Protein AF-A0AAV1L7Q7-F1 (afdb_monomer)

Solvent-accessible surface area (backbone atoms only — not comparable to full-atom values): 7297 Å² total; per-residue (Å²): 113,68,70,64,53,52,52,54,50,54,54,52,52,51,57,52,50,49,61,77,72,37,63,80,81,49,46,62,55,52,54,51,52,52,50,54,55,53,49,50,52,61,64,48,46,63,55,46,56,58,54,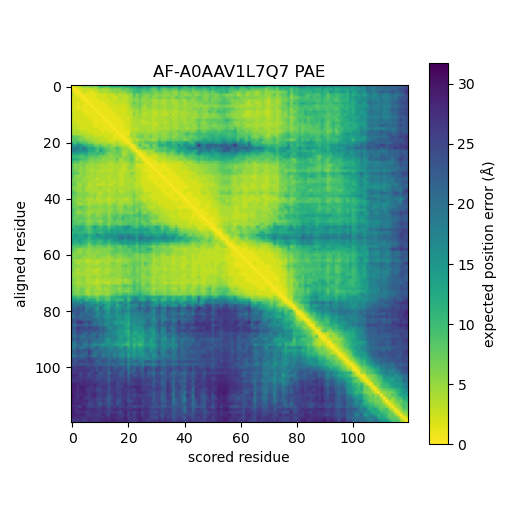30,76,84,35,78,62,55,48,56,52,54,53,49,52,54,49,51,52,51,50,53,53,56,67,68,49,74,76,88,79,85,67,84,76,70,90,45,73,73,55,50,60,61,60,58,77,72,63,74,82,43,87,67,62,53,63,61,61,46,57,67,63,54,74,67,61,81,78,117

Foldseek 3Di:
DVVVVVVVVVVVVVLVVCVVQDDPVCSVVVVVVVVVVVVVVVVCVVVLVVVCVVDVCVSVVVVVVVVVVVVVVVVVPPPPPDDDRPPDPVVVVVVVPPPPVPPPVVVVVCVVVVVVPVPD

Secondary structure (DSSP, 8-state):
-HHHHHHHHHHHHHHHHHHHHS-HHHHHHHHHHHHHHHHHHHHHHHHHHHHTTT-TTHHHHHHHHHHHHHHHHHHTS----SS----SHHHHHHHTTS--TTTTTHHHHHHHHHTTTTT-

Structure (mmCIF, N/CA/C/O backbone):
data_AF-A0AAV1L7Q7-F1
#
_entry.id   AF-A0AAV1L7Q7-F1
#
loop_
_atom_site.group_PDB
_atom_site.id
_atom_site.type_symbol
_atom_site.label_atom_id
_atom_site.label_alt_id
_atom_site.label_comp_id
_atom_site.label_asym_id
_atom_site.label_entity_id
_atom_site.label_seq_id
_atom_site.pdbx_PDB_ins_code
_atom_site.Cartn_x
_atom_site.Cartn_y
_atom_site.Cartn_z
_atom_site.occupancy
_atom_site.B_iso_or_equiv
_atom_site.auth_seq_id
_atom_site.auth_comp_id
_atom_site.auth_asym_id
_atom_site.auth_atom_id
_atom_site.pdbx_PDB_model_num
ATOM 1 N N . MET A 1 1 ? -4.677 20.106 -9.499 1.00 78.38 1 MET A N 1
ATOM 2 C CA . MET A 1 1 ? -5.142 20.524 -8.155 1.00 78.38 1 MET A CA 1
ATOM 3 C C . MET A 1 1 ? -6.010 19.455 -7.491 1.00 78.38 1 MET A C 1
ATOM 5 O O . MET A 1 1 ? -5.678 19.056 -6.384 1.00 78.38 1 MET A O 1
ATOM 9 N N . LEU A 1 2 ? -7.026 18.912 -8.176 1.00 90.69 2 LEU A N 1
ATOM 10 C CA . LEU A 1 2 ? -7.977 17.937 -7.610 1.00 90.69 2 LEU A CA 1
ATOM 11 C C . LEU A 1 2 ? -7.335 16.698 -6.943 1.00 90.69 2 LEU A C 1
ATOM 13 O O . LEU A 1 2 ? -7.723 16.329 -5.841 1.00 90.69 2 LEU A O 1
ATOM 17 N N . GLY A 1 3 ? -6.300 16.106 -7.553 1.00 87.19 3 GLY A N 1
ATOM 18 C CA . GLY A 1 3 ? -5.646 14.909 -7.001 1.00 87.19 3 GLY A CA 1
ATOM 19 C C . GLY A 1 3 ? -4.953 15.121 -5.646 1.00 87.19 3 GLY A C 1
ATOM 20 O O . GLY A 1 3 ? -5.029 14.258 -4.778 1.00 87.19 3 GLY A O 1
ATOM 21 N N . ARG A 1 4 ? -4.333 16.291 -5.417 1.00 88.50 4 ARG A N 1
ATOM 22 C CA . ARG A 1 4 ? -3.687 16.604 -4.125 1.00 88.50 4 ARG A CA 1
ATOM 23 C C . ARG A 1 4 ? -4.719 16.826 -3.018 1.00 88.50 4 ARG A C 1
ATOM 25 O O . ARG A 1 4 ? -4.476 16.430 -1.884 1.00 88.50 4 ARG A O 1
ATOM 32 N N . LEU A 1 5 ? -5.858 17.430 -3.364 1.00 92.81 5 LEU A N 1
ATOM 33 C CA . LEU A 1 5 ? -6.962 17.667 -2.431 1.00 92.81 5 LEU A CA 1
ATOM 34 C C . LEU A 1 5 ? -7.638 16.356 -2.021 1.00 92.81 5 LEU A C 1
ATOM 36 O O . LEU A 1 5 ? -7.874 16.150 -0.838 1.00 92.81 5 LEU A O 1
ATOM 40 N N . CYS A 1 6 ? -7.877 15.453 -2.978 1.00 92.50 6 CYS A N 1
ATOM 41 C CA . CYS A 1 6 ? -8.425 14.125 -2.698 1.00 92.50 6 CYS A CA 1
ATOM 42 C C . CYS A 1 6 ? -7.523 13.337 -1.737 1.00 92.50 6 CYS A C 1
ATOM 44 O O . CYS A 1 6 ? -7.997 12.852 -0.716 1.00 92.50 6 CYS A O 1
ATOM 46 N N . GLY A 1 7 ? -6.209 13.307 -1.996 1.00 86.31 7 GLY A N 1
ATOM 47 C CA . GLY A 1 7 ? -5.255 12.666 -1.088 1.00 86.31 7 GLY A CA 1
ATOM 48 C C . GLY A 1 7 ? -5.328 13.237 0.330 1.00 86.31 7 GLY A C 1
ATOM 49 O O . GLY A 1 7 ? -5.494 12.485 1.285 1.00 86.31 7 GLY A O 1
ATOM 50 N N . ALA A 1 8 ? -5.269 14.565 0.473 1.00 91.88 8 ALA A N 1
ATOM 51 C CA . ALA A 1 8 ? -5.341 15.223 1.779 1.00 91.88 8 ALA A CA 1
ATOM 52 C C . ALA A 1 8 ? -6.656 14.938 2.527 1.00 91.88 8 ALA A C 1
ATOM 54 O O . ALA A 1 8 ? -6.625 14.676 3.729 1.00 91.88 8 ALA A O 1
ATOM 55 N N . ALA A 1 9 ? -7.792 14.944 1.823 1.00 91.94 9 ALA A N 1
ATOM 56 C CA . ALA A 1 9 ? -9.094 14.631 2.403 1.00 91.94 9 ALA A CA 1
ATOM 57 C C . ALA A 1 9 ? -9.147 13.188 2.931 1.00 91.94 9 ALA A C 1
ATOM 59 O O . ALA A 1 9 ? -9.542 12.975 4.075 1.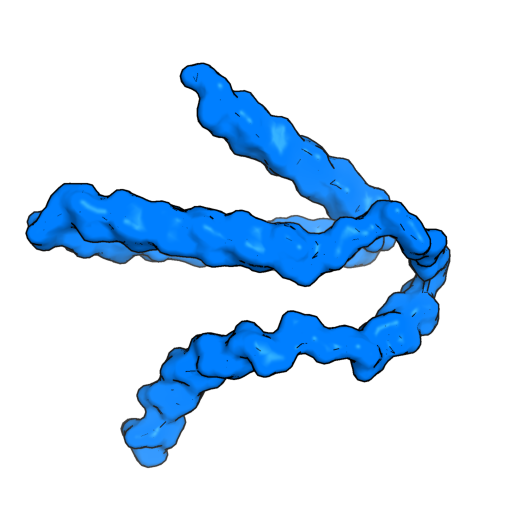00 91.94 9 ALA A O 1
ATOM 60 N N . SER A 1 10 ? -8.671 12.211 2.150 1.00 88.69 10 SER A N 1
ATOM 61 C CA . SER A 1 10 ? -8.621 10.807 2.576 1.00 88.69 10 SER A CA 1
ATOM 62 C C . SER A 1 10 ? -7.744 10.608 3.814 1.00 88.69 10 SER A C 1
ATOM 64 O O . SER A 1 10 ? -8.150 9.919 4.748 1.00 88.69 10 SER A O 1
ATOM 66 N N . PHE A 1 11 ? -6.570 11.252 3.868 1.00 85.31 11 PHE A N 1
ATOM 67 C CA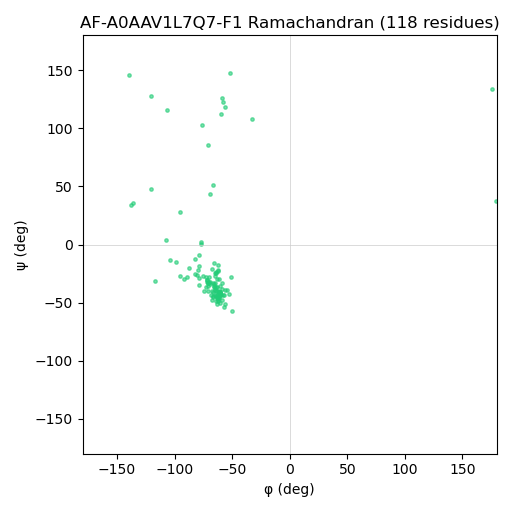 . PHE A 1 11 ? -5.704 11.190 5.050 1.00 85.31 11 PHE A CA 1
ATOM 68 C C . PHE A 1 11 ? -6.369 11.801 6.289 1.00 85.31 11 PHE A C 1
ATOM 70 O O . PHE A 1 11 ? -6.253 11.238 7.376 1.00 85.31 11 PHE A O 1
ATOM 77 N N . ALA A 1 12 ? -7.092 12.915 6.141 1.00 90.25 12 ALA A N 1
ATOM 78 C CA . ALA A 1 12 ? -7.800 13.546 7.252 1.00 90.25 12 ALA A CA 1
ATOM 79 C C . ALA A 1 12 ? -8.900 12.636 7.824 1.00 90.25 12 ALA A C 1
ATOM 81 O O . ALA A 1 12 ? -8.962 12.442 9.037 1.00 90.25 12 ALA A O 1
ATOM 82 N N . VAL A 1 13 ? -9.716 12.024 6.958 1.00 87.81 13 VAL A N 1
ATOM 83 C CA . VAL A 1 13 ? -10.774 11.085 7.374 1.00 87.81 13 VAL A CA 1
ATOM 84 C C . VAL A 1 13 ? -10.181 9.878 8.100 1.00 87.81 13 VAL A C 1
ATOM 86 O O . VAL A 1 13 ? -10.680 9.493 9.154 1.00 87.81 13 VAL A O 1
ATOM 89 N N . PHE A 1 14 ? -9.077 9.322 7.596 1.00 82.81 14 PHE A N 1
ATOM 90 C CA . PHE A 1 14 ? -8.407 8.179 8.220 1.00 82.81 14 PHE A CA 1
ATOM 91 C C . PHE A 1 14 ? -7.924 8.494 9.646 1.00 82.81 14 PHE A C 1
ATOM 93 O O . PHE A 1 14 ? -8.110 7.693 10.557 1.00 82.81 14 PHE A O 1
ATOM 100 N N . TYR A 1 15 ? -7.362 9.687 9.872 1.00 82.31 15 TYR A N 1
ATOM 101 C CA . TYR A 1 15 ? -6.914 10.124 11.201 1.00 82.31 15 TYR A CA 1
ATOM 102 C C . TYR A 1 15 ? -8.051 10.285 12.211 1.00 82.31 15 TYR A C 1
ATOM 104 O O . TYR A 1 15 ? -7.861 9.977 13.392 1.00 82.31 15 TYR A O 1
ATOM 112 N N . VAL A 1 16 ? -9.205 10.775 11.754 1.00 86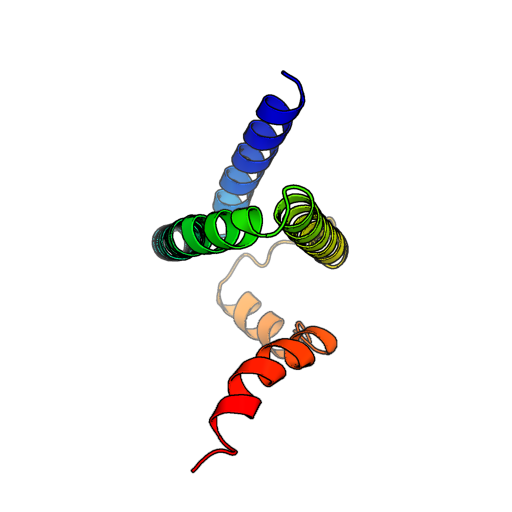.31 16 VAL A N 1
ATOM 113 C CA . VAL A 1 16 ? -10.413 10.891 12.579 1.00 86.31 16 VAL A CA 1
ATOM 114 C C . VAL A 1 16 ? -10.936 9.498 12.915 1.00 86.31 16 VAL A C 1
ATOM 116 O O . VAL A 1 16 ? -11.117 9.194 14.087 1.00 86.31 16 VAL A O 1
ATOM 119 N N . LEU A 1 17 ? -11.049 8.613 11.920 1.00 77.50 17 LEU A N 1
ATOM 120 C CA . LEU A 1 17 ? -11.507 7.234 12.106 1.00 77.50 17 L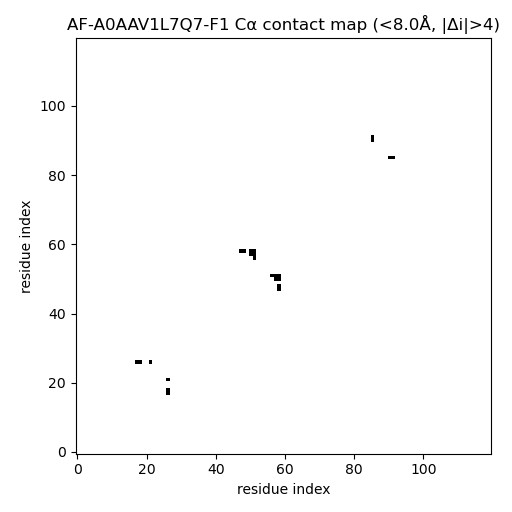EU A CA 1
ATOM 121 C C . LEU A 1 17 ? -10.634 6.466 13.111 1.00 77.50 17 LEU A C 1
ATOM 123 O O . LEU A 1 17 ? -11.141 5.808 14.007 1.00 77.50 17 LEU A O 1
ATOM 127 N N . ILE A 1 18 ? -9.313 6.605 13.028 1.00 75.81 18 ILE A N 1
ATOM 128 C CA . ILE A 1 18 ? -8.372 6.029 14.003 1.00 75.81 18 ILE A CA 1
ATOM 129 C C . ILE A 1 18 ? -8.615 6.582 15.416 1.00 75.81 18 ILE A C 1
ATOM 131 O O . ILE A 1 18 ? -8.445 5.862 16.394 1.00 75.81 18 ILE A O 1
ATOM 135 N N . GLY A 1 19 ? -8.982 7.859 15.542 1.00 76.88 19 GLY A N 1
ATOM 136 C CA . GLY A 1 19 ? -9.324 8.469 16.829 1.00 76.88 19 GLY A CA 1
ATOM 137 C C . GLY A 1 19 ? -10.588 7.886 17.457 1.00 76.88 19 GLY A C 1
ATOM 138 O O . GLY A 1 19 ? -10.622 7.718 18.670 1.00 76.88 19 GLY A O 1
ATOM 139 N N . GLU A 1 20 ? -11.573 7.534 16.633 1.00 79.69 20 GLU A N 1
ATOM 140 C CA . GLU A 1 20 ? -12.835 6.932 17.078 1.00 79.69 20 GLU A CA 1
ATOM 141 C C . GLU A 1 20 ? -12.689 5.433 17.392 1.00 79.69 20 GLU A C 1
ATOM 143 O O . GLU A 1 20 ? -13.316 4.920 18.314 1.00 79.69 20 GLU A O 1
ATOM 148 N N . PHE A 1 21 ? -11.848 4.716 16.639 1.00 67.88 21 PHE A N 1
ATOM 149 C CA . PHE A 1 21 ? -11.714 3.259 16.747 1.00 67.88 21 PHE A CA 1
ATOM 150 C C . PHE A 1 21 ? -10.676 2.800 17.775 1.00 67.88 21 PHE A C 1
ATOM 152 O O . PHE A 1 21 ? -10.790 1.694 18.301 1.00 67.88 21 PHE A O 1
ATOM 159 N N . LEU A 1 22 ? -9.636 3.595 18.048 1.00 65.88 22 LEU A N 1
ATOM 160 C CA . LEU A 1 22 ? -8.551 3.175 18.934 1.00 65.88 22 LEU A CA 1
ATOM 161 C C . LEU A 1 22 ? -8.619 3.887 20.285 1.00 65.88 22 LEU A C 1
ATOM 163 O O . LEU A 1 22 ? -8.367 5.086 20.392 1.00 65.88 22 LEU A O 1
ATOM 167 N N . SER A 1 23 ? -8.842 3.098 21.340 1.00 64.56 23 SER A N 1
ATOM 168 C CA . SER A 1 23 ? -8.561 3.504 22.721 1.00 64.56 23 SER A CA 1
ATOM 169 C C . SER A 1 23 ? -7.117 4.021 22.852 1.00 64.56 23 SER A C 1
ATOM 171 O O . SER A 1 23 ? -6.205 3.569 22.149 1.00 64.56 23 SER A O 1
ATOM 173 N N . THR A 1 24 ? -6.893 4.981 23.755 1.00 67.00 24 THR A N 1
ATOM 174 C CA . THR A 1 24 ? -5.677 5.814 23.873 1.00 67.00 24 THR A CA 1
ATOM 175 C C . THR A 1 24 ? -4.355 5.041 23.911 1.00 67.00 24 THR A C 1
ATOM 177 O O . THR A 1 24 ? -3.341 5.560 23.445 1.00 67.00 24 THR A O 1
ATOM 180 N N . VAL A 1 25 ? -4.354 3.796 24.393 1.00 71.00 25 VAL A N 1
ATOM 181 C CA . VAL A 1 25 ? -3.168 2.920 24.445 1.00 71.00 25 VAL A CA 1
ATOM 182 C C . VAL A 1 25 ? -2.720 2.389 23.080 1.00 71.00 25 VAL A C 1
ATOM 184 O O . VAL A 1 25 ? -1.525 2.218 22.852 1.00 71.00 25 VAL A O 1
ATOM 187 N N . LEU A 1 26 ? -3.642 2.162 22.142 1.00 74.25 26 LEU A N 1
ATOM 188 C CA . LEU A 1 26 ? -3.301 1.633 20.818 1.00 74.25 26 LEU A CA 1
ATOM 189 C C . LEU A 1 26 ? -2.936 2.743 19.828 1.00 74.25 26 LEU A C 1
ATOM 191 O O . LEU A 1 26 ? -2.253 2.485 18.837 1.00 74.25 26 LEU A O 1
ATOM 195 N N . ARG A 1 27 ? -3.347 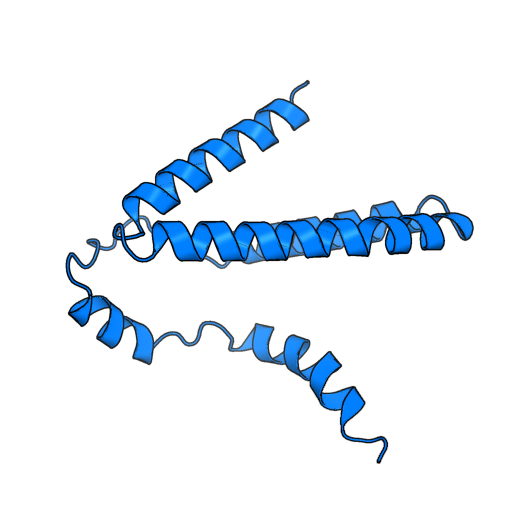3.989 20.097 1.00 77.50 27 ARG A N 1
ATOM 196 C CA . ARG A 1 27 ? -3.119 5.130 19.200 1.00 77.50 27 ARG A CA 1
ATOM 197 C C . ARG A 1 27 ? -1.631 5.415 18.968 1.00 77.50 27 ARG A C 1
ATOM 199 O O . ARG A 1 27 ? -1.227 5.614 17.824 1.00 77.50 27 ARG A O 1
ATOM 206 N N . SER A 1 28 ? -0.811 5.413 20.022 1.00 81.12 28 SER A N 1
ATOM 207 C CA . SER A 1 28 ? 0.642 5.634 19.910 1.00 81.12 28 SER A CA 1
ATOM 208 C C . SER A 1 28 ? 1.341 4.496 19.158 1.00 81.12 28 SER A C 1
ATOM 210 O O . SER A 1 28 ? 2.176 4.752 18.290 1.00 81.12 28 SER A O 1
ATOM 212 N N . GLN A 1 29 ? 0.941 3.249 19.418 1.00 85.44 29 GLN A N 1
ATOM 213 C CA . GLN A 1 29 ? 1.482 2.066 18.746 1.00 85.44 29 GLN A CA 1
ATOM 214 C C . GLN A 1 29 ? 1.117 2.025 17.259 1.00 85.44 29 GLN A C 1
ATOM 216 O O . GLN A 1 29 ? 1.985 1.802 16.415 1.00 85.44 29 GLN A O 1
ATOM 221 N N . ALA A 1 30 ? -0.145 2.299 16.919 1.00 82.25 30 ALA A N 1
ATOM 222 C CA . ALA A 1 30 ? -0.614 2.342 15.537 1.00 82.25 30 ALA A CA 1
ATOM 223 C C . ALA A 1 30 ? 0.127 3.412 14.722 1.00 82.25 30 ALA A C 1
ATOM 225 O O . ALA A 1 30 ? 0.546 3.158 13.593 1.00 82.25 30 ALA A O 1
ATOM 226 N N . MET A 1 31 ? 0.350 4.590 15.308 1.00 83.75 31 MET A N 1
ATOM 227 C CA . MET A 1 31 ? 1.058 5.682 14.643 1.00 83.75 31 MET A CA 1
ATOM 228 C C . MET A 1 31 ? 2.556 5.383 14.450 1.00 83.75 31 MET A C 1
ATOM 230 O O . MET A 1 31 ? 3.128 5.733 13.413 1.00 83.75 31 MET A O 1
ATOM 234 N N . GLY A 1 32 ? 3.181 4.664 15.390 1.00 88.19 32 GLY A N 1
ATOM 235 C CA . GLY A 1 32 ? 4.539 4.136 15.234 1.00 88.19 32 GLY A CA 1
ATOM 236 C C . GLY A 1 32 ? 4.642 3.131 14.083 1.00 88.19 32 GLY A C 1
ATOM 237 O O . GLY A 1 32 ? 5.460 3.307 13.182 1.00 88.19 32 GLY A O 1
ATOM 238 N N . LEU A 1 33 ? 3.760 2.127 14.051 1.00 86.00 33 LEU A N 1
ATOM 239 C CA . LEU A 1 33 ? 3.705 1.124 12.978 1.00 86.00 33 LEU A CA 1
ATOM 240 C C . LEU A 1 33 ? 3.452 1.752 11.603 1.00 86.00 33 LEU A C 1
ATOM 242 O O . LEU A 1 33 ? 4.138 1.418 10.638 1.00 86.00 33 LEU A O 1
ATOM 246 N N . ALA A 1 34 ? 2.526 2.709 11.514 1.00 83.56 34 ALA A N 1
ATOM 247 C CA . ALA A 1 34 ? 2.275 3.452 10.281 1.00 83.56 34 ALA A CA 1
ATOM 248 C C . ALA A 1 34 ? 3.531 4.195 9.790 1.00 83.56 34 ALA A C 1
ATOM 250 O O . ALA A 1 34 ? 3.814 4.217 8.592 1.00 83.56 34 ALA A O 1
ATOM 251 N N . SER A 1 35 ? 4.321 4.753 10.711 1.00 87.31 35 SER A N 1
ATOM 252 C CA . SER A 1 35 ? 5.582 5.429 10.382 1.00 87.31 35 SER A CA 1
ATOM 253 C C . SER A 1 35 ? 6.637 4.451 9.861 1.00 87.31 35 SER A C 1
ATOM 255 O O . SER A 1 35 ? 7.310 4.752 8.876 1.00 87.31 35 SER A O 1
ATOM 257 N N . PHE A 1 36 ? 6.737 3.253 10.448 1.00 91.38 36 PHE A N 1
ATOM 258 C CA . PHE A 1 36 ? 7.610 2.193 9.933 1.00 91.38 36 PHE A CA 1
ATOM 259 C C . PHE A 1 36 ? 7.216 1.761 8.515 1.00 91.38 36 PHE A C 1
ATOM 261 O O . PHE A 1 36 ? 8.075 1.683 7.638 1.00 91.38 36 PHE A O 1
ATOM 268 N N . ILE A 1 37 ? 5.922 1.546 8.257 1.00 87.44 37 ILE A N 1
ATOM 269 C CA . ILE A 1 37 ? 5.408 1.163 6.929 1.00 87.44 37 ILE A CA 1
ATOM 270 C C . ILE A 1 37 ? 5.657 2.277 5.900 1.00 87.44 37 ILE A C 1
ATOM 272 O O . ILE A 1 37 ? 6.066 2.004 4.772 1.00 87.44 37 ILE A O 1
ATOM 276 N N . SER A 1 38 ? 5.477 3.540 6.291 1.00 84.56 38 SER A N 1
ATOM 277 C CA . SER A 1 38 ? 5.824 4.695 5.454 1.00 84.56 38 SER A CA 1
ATOM 278 C C . SER A 1 38 ? 7.323 4.732 5.123 1.00 84.56 38 SER A C 1
ATOM 280 O O . SER A 1 38 ? 7.709 4.967 3.976 1.00 84.56 38 SER A O 1
ATOM 282 N N . GLY A 1 39 ? 8.177 4.409 6.100 1.00 91.31 39 GLY A N 1
ATOM 283 C CA . GLY A 1 39 ? 9.619 4.267 5.900 1.00 91.31 39 GLY A CA 1
ATOM 284 C C . GLY A 1 39 ? 9.979 3.181 4.882 1.00 91.31 39 GLY A C 1
ATOM 285 O O . GLY A 1 39 ? 10.827 3.409 4.020 1.00 91.31 39 GLY A O 1
ATOM 286 N N . LEU A 1 40 ? 9.290 2.034 4.914 1.00 90.69 40 LEU A N 1
ATOM 287 C CA . LEU A 1 40 ? 9.481 0.967 3.924 1.00 90.69 40 LEU A CA 1
ATOM 288 C C . LEU A 1 40 ? 9.150 1.443 2.506 1.00 90.69 40 LEU A C 1
ATOM 290 O O . LEU A 1 40 ? 9.928 1.187 1.591 1.00 90.69 40 LEU A O 1
ATOM 294 N N . SER A 1 41 ? 8.069 2.206 2.314 1.00 84.56 41 SER A N 1
ATOM 295 C CA . SER A 1 41 ? 7.763 2.812 1.006 1.00 84.56 41 SER A CA 1
ATOM 296 C C . SER A 1 41 ? 8.910 3.677 0.486 1.00 84.56 41 SER A C 1
ATOM 298 O O . SER A 1 41 ? 9.231 3.624 -0.700 1.00 84.56 41 SER A O 1
ATOM 300 N N . LEU A 1 42 ? 9.581 4.425 1.367 1.00 88.69 42 LEU A N 1
ATOM 301 C CA . LEU A 1 42 ? 10.717 5.261 0.984 1.00 88.69 42 LEU A CA 1
ATOM 302 C C . LEU A 1 42 ? 11.932 4.436 0.532 1.00 88.69 42 LEU A C 1
ATOM 304 O O . LEU A 1 42 ? 12.648 4.855 -0.375 1.00 88.69 42 LEU A O 1
ATOM 308 N N . PHE A 1 43 ? 12.137 3.250 1.110 1.00 89.62 43 PHE A N 1
ATOM 309 C CA . PHE A 1 43 ? 13.168 2.305 0.669 1.00 89.62 43 PHE A CA 1
ATOM 310 C C . PHE A 1 43 ? 12.830 1.657 -0.683 1.00 89.62 43 PHE A C 1
ATOM 312 O O . PHE A 1 43 ? 13.714 1.408 -1.500 1.00 89.62 43 PHE A O 1
ATOM 319 N N . VAL A 1 44 ? 11.543 1.433 -0.956 1.00 87.25 44 VAL A N 1
ATOM 320 C CA . VAL A 1 44 ? 11.062 0.859 -2.223 1.00 87.25 44 VAL A CA 1
ATOM 321 C C . VAL A 1 44 ? 11.168 1.869 -3.383 1.00 87.25 44 VAL A C 1
ATOM 323 O O . VAL A 1 44 ? 11.390 1.476 -4.528 1.00 87.25 44 VAL A O 1
ATOM 326 N N . CYS A 1 45 ? 11.100 3.178 -3.117 1.00 86.44 45 CYS A N 1
ATOM 327 C CA . CYS A 1 45 ? 11.226 4.244 -4.125 1.00 86.44 45 CYS A CA 1
ATOM 328 C C . CYS A 1 45 ? 12.458 4.138 -5.056 1.00 86.44 45 CYS A C 1
ATOM 330 O O . CYS A 1 45 ? 12.262 4.099 -6.274 1.00 86.44 45 CYS A O 1
ATOM 332 N N . PRO A 1 46 ? 13.716 4.095 -4.563 1.00 89.44 46 PRO A N 1
ATOM 333 C CA . PRO A 1 46 ? 14.894 3.996 -5.431 1.00 89.44 46 PRO A CA 1
ATOM 334 C C . PRO A 1 46 ? 14.906 2.717 -6.276 1.00 89.44 46 PRO A C 1
ATOM 336 O O . PRO A 1 46 ? 15.392 2.746 -7.404 1.00 89.44 46 PRO A O 1
ATOM 339 N N . TYR A 1 47 ? 14.317 1.625 -5.782 1.00 86.88 47 TYR A N 1
ATOM 340 C CA . TYR A 1 47 ? 14.185 0.382 -6.540 1.00 86.88 47 TYR A CA 1
ATOM 341 C C . TYR A 1 47 ? 13.291 0.574 -7.774 1.00 86.88 47 TYR A C 1
ATOM 343 O O . TYR A 1 47 ? 13.693 0.270 -8.895 1.00 86.88 47 TYR A O 1
ATOM 351 N N . ILE A 1 48 ? 12.120 1.190 -7.600 1.00 85.69 48 ILE A N 1
ATOM 352 C CA . ILE A 1 48 ? 11.194 1.493 -8.704 1.00 85.69 48 ILE A CA 1
ATOM 353 C C . ILE A 1 48 ? 11.835 2.436 -9.733 1.00 85.69 48 ILE A C 1
ATOM 355 O O . ILE A 1 48 ? 11.670 2.254 -10.940 1.00 85.69 48 ILE A O 1
ATOM 359 N N . VAL A 1 49 ? 12.587 3.438 -9.268 1.00 86.00 49 VAL A N 1
ATOM 360 C CA . VAL A 1 49 ? 13.301 4.380 -10.145 1.00 86.00 49 VAL A CA 1
ATOM 361 C C . VAL A 1 49 ? 14.403 3.673 -10.933 1.00 86.00 49 VAL A C 1
ATOM 363 O O . VAL A 1 49 ? 14.596 3.970 -12.109 1.00 86.00 49 VAL A O 1
ATOM 366 N N . HIS A 1 50 ? 15.088 2.701 -10.330 1.00 85.44 50 HIS A N 1
ATOM 367 C CA . HIS A 1 50 ? 16.095 1.909 -11.029 1.00 85.44 50 HIS A CA 1
ATOM 368 C C . HIS A 1 50 ? 15.480 1.065 -12.156 1.00 85.44 50 HIS A C 1
ATOM 370 O O . HIS A 1 50 ? 16.024 1.006 -13.258 1.00 85.44 50 HIS A O 1
ATOM 376 N N . LEU A 1 51 ? 14.290 0.497 -11.937 1.00 81.12 51 LEU A N 1
ATOM 377 C CA . LEU A 1 51 ? 13.543 -0.220 -12.979 1.00 81.12 51 LEU A CA 1
ATOM 378 C C . LEU A 1 51 ? 13.089 0.701 -14.125 1.00 81.12 51 LEU A C 1
ATOM 380 O O . LEU A 1 51 ? 12.974 0.255 -15.267 1.00 81.12 51 LEU A O 1
ATOM 384 N N . ALA A 1 52 ? 12.884 1.994 -13.859 1.00 81.44 52 ALA A N 1
ATOM 385 C CA . ALA A 1 52 ? 12.488 2.969 -14.876 1.00 81.44 52 ALA A CA 1
ATOM 386 C C . ALA A 1 52 ? 13.566 3.218 -15.950 1.00 81.44 52 ALA A C 1
ATOM 388 O O . ALA A 1 52 ? 13.248 3.753 -17.016 1.00 81.44 52 ALA A O 1
ATOM 389 N N . VAL A 1 53 ? 14.822 2.821 -15.702 1.00 80.94 53 VAL A N 1
ATOM 390 C CA . VAL A 1 53 ? 15.930 2.927 -16.669 1.00 80.94 53 VAL A CA 1
ATOM 391 C C . VAL A 1 53 ? 15.702 2.019 -17.882 1.00 80.94 53 VAL A C 1
ATOM 393 O O . VAL A 1 53 ? 16.021 2.409 -19.002 1.00 80.94 53 VAL A O 1
ATOM 396 N N . TYR A 1 54 ? 15.081 0.853 -17.684 1.00 79.19 54 TYR A N 1
ATOM 397 C CA . TYR A 1 54 ? 14.763 -0.092 -18.761 1.00 79.19 54 TYR A CA 1
ATOM 398 C C . TYR A 1 54 ? 13.515 0.312 -19.564 1.00 79.19 54 TYR A C 1
ATOM 400 O O . TYR A 1 54 ? 13.327 -0.135 -20.693 1.00 79.19 54 TYR A O 1
ATOM 408 N N . GLY A 1 55 ? 12.668 1.188 -19.016 1.00 78.75 55 GLY A N 1
ATOM 409 C CA . GLY A 1 55 ? 11.508 1.730 -19.715 1.00 78.75 55 GLY A CA 1
ATOM 410 C C . GLY A 1 55 ? 10.647 2.623 -18.826 1.00 78.75 55 GLY A C 1
ATOM 411 O O . GLY A 1 55 ? 10.275 2.249 -17.716 1.00 78.75 55 GLY A O 1
ATOM 412 N N . LYS A 1 56 ? 10.256 3.797 -19.340 1.00 78.31 56 LYS A N 1
ATOM 413 C CA . LYS A 1 56 ? 9.431 4.774 -18.601 1.00 78.31 56 LYS A CA 1
ATOM 414 C C . LYS A 1 56 ? 8.025 4.268 -18.241 1.00 78.31 56 LYS A C 1
ATOM 416 O O . LYS A 1 56 ? 7.434 4.771 -17.290 1.00 78.31 56 LYS A O 1
ATOM 421 N N . SER A 1 57 ? 7.495 3.287 -18.972 1.00 83.62 57 SER A N 1
ATOM 422 C CA . SER A 1 57 ? 6.134 2.764 -18.770 1.00 83.62 57 SER A CA 1
ATOM 423 C C . SER A 1 57 ? 6.023 1.755 -17.621 1.00 83.62 57 SER A C 1
ATOM 425 O O . SER A 1 57 ? 4.962 1.640 -17.013 1.00 83.62 57 SER A O 1
ATOM 427 N N . LEU A 1 58 ? 7.111 1.055 -17.284 1.00 86.06 58 LEU A N 1
ATOM 428 C CA . LEU A 1 58 ? 7.152 0.036 -16.226 1.00 86.06 58 LEU A CA 1
ATOM 429 C C . LEU A 1 58 ? 6.726 0.541 -14.836 1.00 86.06 58 LEU A C 1
ATOM 431 O O . LEU A 1 58 ? 5.806 -0.043 -14.261 1.00 86.06 58 LEU A O 1
ATOM 435 N N . PRO A 1 59 ? 7.313 1.622 -14.282 1.00 87.25 59 PRO A N 1
ATOM 436 C CA . PRO A 1 59 ? 6.939 2.099 -12.947 1.00 87.25 59 PRO A CA 1
ATOM 437 C C . PRO A 1 59 ? 5.475 2.553 -12.876 1.00 87.25 59 PRO A C 1
ATOM 439 O O . PRO A 1 59 ? 4.833 2.433 -11.834 1.00 87.25 59 PRO A O 1
ATOM 442 N N . LEU A 1 60 ? 4.935 3.039 -13.996 1.00 87.38 60 LEU A N 1
ATOM 443 C CA . LEU A 1 60 ? 3.569 3.542 -14.100 1.00 87.38 60 LEU A CA 1
ATOM 444 C C . LEU A 1 60 ? 2.547 2.398 -14.029 1.00 87.38 60 LEU A C 1
ATOM 446 O O . LEU A 1 60 ? 1.542 2.511 -13.331 1.00 87.38 60 LEU A O 1
ATOM 450 N N . ILE A 1 61 ? 2.849 1.271 -14.679 1.00 89.88 61 ILE A N 1
ATOM 451 C CA . ILE A 1 61 ? 2.033 0.052 -14.618 1.00 89.88 61 ILE A CA 1
ATOM 452 C C . ILE A 1 61 ? 2.073 -0.552 -13.208 1.00 89.88 61 ILE A C 1
ATOM 454 O O . ILE A 1 61 ? 1.026 -0.891 -12.663 1.00 89.88 61 ILE A O 1
ATOM 458 N N . ILE A 1 62 ? 3.255 -0.622 -12.585 1.00 88.25 62 ILE A N 1
ATOM 459 C CA . ILE A 1 62 ? 3.424 -1.170 -11.229 1.00 88.25 62 ILE A CA 1
ATOM 460 C C . ILE A 1 62 ? 2.599 -0.367 -10.212 1.00 88.25 62 ILE A C 1
ATOM 462 O O . ILE A 1 62 ? 1.805 -0.941 -9.467 1.00 88.25 62 ILE A O 1
ATOM 466 N N . MET A 1 63 ? 2.723 0.963 -10.225 1.00 86.69 63 MET A N 1
ATOM 467 C CA . MET A 1 63 ? 1.953 1.846 -9.340 1.00 86.69 63 MET A CA 1
ATOM 468 C C . MET A 1 63 ? 0.446 1.777 -9.599 1.00 86.69 63 MET A C 1
ATOM 470 O O . MET A 1 63 ? -0.346 1.824 -8.658 1.00 86.69 63 MET A O 1
ATOM 474 N N . GLY A 1 64 ? 0.041 1.632 -10.863 1.00 89.81 64 GLY A N 1
ATOM 475 C CA . GLY A 1 64 ? -1.359 1.451 -11.237 1.00 89.81 64 GLY A CA 1
ATOM 476 C C . GLY A 1 64 ? -1.957 0.171 -10.653 1.00 89.81 64 GLY A C 1
ATOM 477 O O . GLY A 1 64 ? -3.010 0.227 -10.022 1.00 89.81 64 GLY A O 1
ATOM 478 N N . ILE A 1 65 ? -1.267 -0.964 -10.797 1.00 91.94 65 ILE A N 1
ATOM 479 C CA . ILE A 1 65 ? -1.727 -2.259 -10.269 1.00 91.94 65 ILE A CA 1
ATOM 480 C C . ILE A 1 65 ? -1.807 -2.223 -8.739 1.00 91.94 65 ILE A C 1
ATOM 482 O O . ILE A 1 65 ? -2.825 -2.623 -8.178 1.00 91.94 65 ILE A O 1
ATOM 486 N N . LEU A 1 66 ? -0.786 -1.678 -8.066 1.00 86.62 66 LEU A N 1
ATOM 487 C CA . LEU A 1 66 ? -0.779 -1.496 -6.608 1.00 86.62 66 LEU A CA 1
ATOM 488 C C . LEU A 1 66 ? -1.976 -0.659 -6.127 1.00 86.62 66 LEU A C 1
ATOM 490 O O . LEU A 1 66 ? -2.635 -1.026 -5.156 1.00 86.62 66 LEU A O 1
ATOM 494 N N . SER A 1 67 ? -2.291 0.434 -6.830 1.00 88.19 67 SER A N 1
ATOM 495 C CA . SER A 1 67 ? -3.435 1.300 -6.514 1.00 88.19 67 SER A CA 1
ATOM 496 C C . SER A 1 67 ? -4.776 0.583 -6.698 1.00 88.19 67 SER A C 1
ATOM 498 O O . SER A 1 67 ? -5.650 0.661 -5.836 1.00 88.19 67 SER A O 1
ATOM 500 N N . VAL A 1 68 ? -4.931 -0.179 -7.786 1.00 91.19 68 VAL A N 1
ATOM 501 C CA . VAL A 1 68 ? -6.145 -0.967 -8.043 1.00 91.19 68 VAL A CA 1
ATOM 502 C C . VAL A 1 68 ? -6.323 -2.055 -6.985 1.00 91.19 68 VAL A C 1
ATOM 504 O O . VAL A 1 68 ? -7.418 -2.198 -6.449 1.00 91.19 68 VAL A O 1
ATOM 507 N N . MET A 1 69 ? -5.258 -2.773 -6.619 1.00 88.38 69 MET A N 1
ATOM 508 C CA . MET A 1 69 ? -5.305 -3.766 -5.540 1.00 88.38 69 MET A CA 1
ATOM 509 C C . MET A 1 69 ? -5.697 -3.138 -4.199 1.00 88.38 69 MET A C 1
ATOM 511 O O . MET A 1 69 ? -6.537 -3.693 -3.492 1.00 88.38 69 MET A O 1
ATOM 515 N N . ALA A 1 70 ? -5.142 -1.970 -3.863 1.00 83.31 70 ALA A N 1
ATOM 516 C CA . ALA A 1 70 ? -5.499 -1.241 -2.649 1.00 83.31 70 ALA A CA 1
ATOM 517 C C . ALA A 1 70 ? -6.975 -0.803 -2.653 1.00 83.31 70 ALA A C 1
ATOM 519 O O . ALA A 1 70 ? -7.675 -0.986 -1.659 1.00 83.31 70 ALA A O 1
ATOM 520 N N . GLY A 1 71 ? -7.470 -0.292 -3.785 1.00 85.62 71 GLY A N 1
ATOM 521 C CA . GLY A 1 71 ? -8.875 0.076 -3.959 1.00 85.62 71 GLY A CA 1
ATOM 522 C C . GLY A 1 71 ? -9.816 -1.121 -3.820 1.00 85.62 71 GLY A C 1
ATOM 523 O O . GLY A 1 71 ? -10.773 -1.058 -3.054 1.00 85.62 71 GLY A O 1
ATOM 524 N N . ILE A 1 72 ? -9.510 -2.242 -4.481 1.00 85.88 72 ILE A N 1
ATOM 525 C CA . ILE A 1 72 ? -10.283 -3.491 -4.364 1.00 85.88 72 ILE A CA 1
ATOM 526 C C . ILE A 1 72 ? -10.283 -3.989 -2.916 1.00 85.88 72 ILE A C 1
ATOM 528 O O . ILE A 1 72 ? -11.325 -4.397 -2.410 1.00 85.88 72 ILE A O 1
ATOM 532 N N . SER A 1 73 ? -9.146 -3.912 -2.220 1.00 78.75 73 SER A N 1
ATOM 533 C CA . SER A 1 73 ? -9.073 -4.293 -0.809 1.00 78.75 73 SER A CA 1
ATOM 534 C C . SER A 1 73 ? -9.917 -3.382 0.086 1.00 78.75 73 SER A C 1
ATOM 536 O O . SER A 1 73 ? -10.477 -3.864 1.066 1.00 78.75 73 SER A O 1
ATOM 538 N N . SER A 1 74 ? -10.048 -2.095 -0.251 1.00 77.19 74 SER A N 1
ATOM 539 C CA . SER A 1 74 ? -10.937 -1.169 0.460 1.00 77.19 74 SER A CA 1
ATOM 540 C C . SER A 1 74 ? -12.414 -1.479 0.219 1.00 77.19 74 SER A C 1
ATOM 542 O O . SER A 1 74 ? -13.210 -1.273 1.126 1.00 77.19 74 SER A O 1
ATOM 544 N N . LEU A 1 75 ? -12.783 -1.992 -0.962 1.00 75.38 75 LEU A N 1
ATOM 545 C CA . LEU A 1 75 ? -14.136 -2.502 -1.230 1.00 75.38 75 LEU A CA 1
ATOM 546 C C . LEU A 1 75 ? -14.423 -3.804 -0.467 1.00 75.38 75 LEU A C 1
ATOM 548 O O . LEU A 1 75 ? -15.574 -4.102 -0.167 1.00 75.38 75 LEU A O 1
ATOM 552 N N . PHE A 1 76 ? -13.381 -4.587 -0.178 1.00 65.94 76 PHE A N 1
ATOM 553 C CA . PHE A 1 76 ? -13.480 -5.827 0.591 1.00 65.94 76 PHE A CA 1
ATOM 554 C C . PHE A 1 76 ? -13.585 -5.601 2.100 1.00 65.94 76 PHE A C 1
ATOM 556 O O . PHE A 1 76 ? -13.830 -6.556 2.832 1.00 65.94 76 PHE A O 1
ATOM 563 N N . LEU A 1 77 ? -13.394 -4.366 2.567 1.00 59.97 77 LEU A N 1
ATOM 564 C CA . LEU A 1 77 ? -13.767 -3.969 3.913 1.00 59.97 77 LEU A CA 1
ATOM 565 C C . LEU A 1 77 ? -15.295 -3.804 3.894 1.00 59.97 77 LEU A C 1
ATOM 567 O O . LEU A 1 77 ? -15.772 -2.824 3.318 1.00 59.97 77 LEU A O 1
ATOM 571 N N . PRO A 1 78 ? -16.081 -4.768 4.420 1.00 53.62 78 PRO A N 1
ATOM 572 C CA . PRO A 1 78 ? -17.521 -4.604 4.497 1.00 53.62 78 PRO A CA 1
ATOM 573 C C . PRO A 1 78 ? -17.785 -3.320 5.270 1.00 53.62 78 PRO A C 1
ATOM 575 O O . PRO A 1 78 ? -17.342 -3.177 6.408 1.00 53.62 78 PRO A O 1
ATOM 578 N N . GLU A 1 79 ? -18.432 -2.381 4.584 1.00 52.09 79 GLU A N 1
ATOM 579 C CA . GLU A 1 79 ? -18.897 -1.097 5.092 1.00 52.09 79 GLU A CA 1
ATOM 580 C C . GLU A 1 79 ? -19.298 -1.215 6.569 1.00 52.09 79 GLU A C 1
ATOM 582 O O . GLU A 1 79 ? -20.308 -1.832 6.914 1.00 52.09 79 GLU A O 1
ATOM 587 N N . THR A 1 80 ? -18.473 -0.635 7.446 1.00 56.09 80 THR A N 1
ATOM 588 C CA . THR A 1 80 ? -18.645 -0.554 8.904 1.00 56.09 80 THR A CA 1
ATOM 589 C C . THR A 1 80 ? -19.807 0.383 9.277 1.00 56.09 80 THR A C 1
ATOM 591 O O . THR A 1 80 ? -19.688 1.221 10.164 1.00 56.09 80 THR A O 1
ATOM 594 N N . LEU A 1 81 ? -20.936 0.296 8.572 1.00 44.88 81 LEU A N 1
ATOM 595 C CA . LEU A 1 81 ? -22.066 1.218 8.660 1.00 44.88 81 LEU A CA 1
ATOM 596 C C . LEU A 1 81 ? -23.354 0.493 9.074 1.00 44.88 81 LEU A C 1
ATOM 598 O O . LEU A 1 81 ? -24.379 0.667 8.424 1.00 44.88 81 LEU A O 1
ATOM 602 N N . ASN A 1 82 ? -23.313 -0.343 10.124 1.00 40.50 82 ASN A N 1
ATOM 603 C CA . ASN A 1 82 ? -24.491 -0.733 10.938 1.00 40.50 82 ASN A CA 1
ATOM 604 C C . ASN A 1 82 ? -24.166 -1.734 12.071 1.00 40.50 82 ASN A C 1
ATOM 606 O O . ASN A 1 82 ? -24.935 -2.657 12.337 1.00 40.50 82 ASN A O 1
ATOM 610 N N . GLN A 1 83 ? -23.015 -1.624 12.733 1.00 49.59 83 GLN A N 1
ATOM 611 C CA . GLN A 1 83 ? -22.734 -2.451 13.914 1.00 49.59 83 GLN A CA 1
ATOM 612 C C . GLN A 1 83 ? -22.476 -1.529 15.111 1.00 49.59 83 GLN A C 1
ATOM 614 O O . GLN A 1 83 ? -21.673 -0.601 14.975 1.00 49.59 83 GLN A O 1
ATOM 619 N N . PRO A 1 84 ? -23.169 -1.718 16.253 1.00 47.69 84 PRO A N 1
ATOM 620 C CA . PRO A 1 84 ? -22.866 -0.970 17.465 1.00 47.6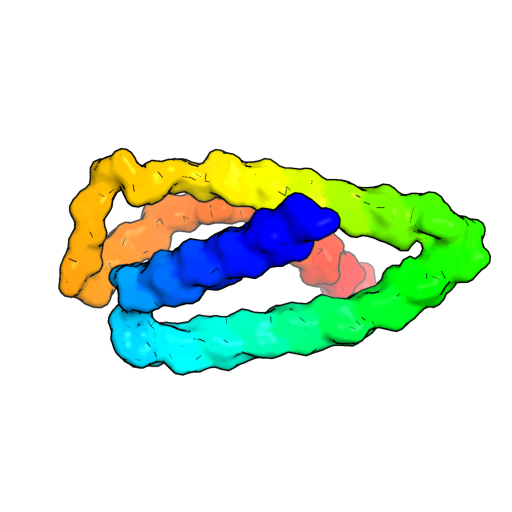9 84 PRO A CA 1
ATOM 621 C C . PRO A 1 84 ? -21.413 -1.251 17.851 1.00 47.69 84 PRO A C 1
ATOM 623 O O . PRO A 1 84 ? -21.004 -2.407 17.940 1.00 47.69 84 PRO A O 1
ATOM 626 N N . LEU A 1 85 ? -20.625 -0.188 18.016 1.00 50.41 85 LEU A N 1
ATOM 627 C CA . LEU A 1 85 ? -19.221 -0.291 18.401 1.00 50.41 85 LEU A CA 1
ATOM 628 C C . LEU A 1 85 ? -19.129 -1.036 19.746 1.00 50.41 85 LEU A C 1
ATOM 630 O O . LEU A 1 85 ? -19.730 -0.565 20.718 1.00 50.41 85 LEU A O 1
ATOM 634 N N . PRO A 1 86 ? -18.397 -2.161 19.838 1.00 47.34 86 PRO A N 1
ATOM 635 C CA . PRO A 1 86 ? -18.145 -2.814 21.115 1.00 47.34 86 PRO A CA 1
ATOM 636 C C . PRO A 1 86 ? -17.411 -1.828 22.029 1.00 47.34 86 PRO A C 1
ATOM 638 O O . PRO A 1 86 ? -16.282 -1.423 21.763 1.00 47.34 86 PRO A O 1
ATOM 641 N N . GLN A 1 87 ? -18.076 -1.390 23.099 1.00 52.09 87 GLN A N 1
ATOM 642 C CA . GLN A 1 87 ? -17.566 -0.357 24.008 1.00 52.09 87 GLN A CA 1
ATOM 643 C C . GLN A 1 87 ? -16.488 -0.874 24.983 1.00 52.09 87 GLN A C 1
ATOM 645 O O . GLN A 1 87 ? -16.019 -0.108 25.824 1.00 52.09 87 GLN A O 1
ATOM 650 N N . THR A 1 88 ? -16.081 -2.148 24.903 1.00 55.84 88 THR A N 1
ATOM 651 C CA . THR A 1 88 ? -15.100 -2.750 25.819 1.00 55.84 88 THR A CA 1
ATOM 652 C C . THR A 1 88 ? -14.111 -3.669 25.097 1.00 55.84 88 THR A C 1
ATOM 654 O O . THR A 1 88 ? -14.471 -4.341 24.131 1.00 55.84 88 THR A O 1
ATOM 657 N N . LEU A 1 89 ? -12.863 -3.703 25.583 1.00 56.34 89 LEU A N 1
ATOM 658 C CA . LEU A 1 89 ? -11.783 -4.551 25.053 1.00 56.34 89 LEU A CA 1
ATOM 659 C C . LEU A 1 89 ? -12.192 -6.033 25.010 1.00 56.34 89 LEU A C 1
ATOM 661 O O . LEU A 1 89 ? -11.936 -6.686 24.005 1.00 56.34 89 LEU A O 1
ATOM 665 N N . GLU A 1 90 ? -12.908 -6.505 26.035 1.00 58.22 90 GLU A N 1
ATOM 666 C CA . GLU A 1 90 ? -13.368 -7.898 26.201 1.00 58.22 90 GLU A CA 1
ATOM 667 C C . GLU A 1 90 ? -14.257 -8.399 25.040 1.00 58.22 90 GLU A C 1
ATOM 669 O O . GLU A 1 90 ? -14.213 -9.566 24.652 1.00 58.22 90 GLU A O 1
ATOM 674 N N . ASP A 1 91 ? -15.054 -7.505 24.449 1.00 56.25 91 ASP A N 1
ATOM 675 C CA . ASP A 1 91 ? -15.985 -7.823 23.357 1.00 56.25 91 ASP A CA 1
ATOM 676 C C . ASP A 1 91 ? -15.248 -7.844 21.997 1.00 56.25 91 ASP A C 1
ATOM 678 O O . ASP A 1 91 ? -15.592 -8.591 21.079 1.00 56.25 91 ASP A O 1
ATOM 682 N N . GLY A 1 92 ? -14.130 -7.108 21.899 1.00 59.47 92 GLY A N 1
ATOM 683 C CA . GLY A 1 92 ? -13.188 -7.190 20.780 1.00 59.47 92 GLY A CA 1
ATOM 684 C C . GLY A 1 92 ? -12.401 -8.508 20.736 1.00 59.47 92 GLY A C 1
ATOM 685 O O . GLY A 1 92 ? -12.101 -9.005 19.649 1.00 59.47 92 GLY A O 1
ATOM 686 N N . GLU A 1 93 ? -12.108 -9.118 21.889 1.00 62.59 93 GLU A N 1
ATOM 687 C CA . GLU A 1 93 ? -11.397 -10.407 21.959 1.00 62.59 93 GLU A CA 1
ATOM 688 C C . GLU A 1 93 ? -12.264 -11.580 21.470 1.00 62.59 93 GLU A C 1
ATOM 690 O O . GLU A 1 93 ? -11.764 -12.524 20.851 1.00 62.59 93 GLU A O 1
ATOM 695 N N . MET A 1 94 ? -13.579 -11.502 21.699 1.00 55.72 94 MET A N 1
ATOM 696 C CA . MET A 1 94 ? -14.569 -12.467 21.207 1.00 55.72 94 MET A CA 1
ATOM 697 C C . MET A 1 94 ? -14.839 -12.297 19.706 1.00 55.72 94 MET A C 1
ATOM 699 O O . MET A 1 94 ? -14.889 -13.291 18.981 1.00 55.72 94 MET A O 1
ATOM 703 N N . PHE A 1 95 ? -14.911 -11.055 19.212 1.00 55.69 95 PHE A N 1
ATOM 704 C CA . PHE A 1 95 ? -15.054 -10.749 17.781 1.00 55.69 95 PHE A CA 1
ATOM 705 C C . PHE A 1 95 ? -13.821 -11.190 16.956 1.00 55.69 95 PHE A C 1
ATOM 707 O O . PHE A 1 95 ? -13.927 -11.499 15.770 1.00 55.69 95 PHE A O 1
ATOM 714 N N . GLY A 1 96 ? -12.651 -11.304 17.600 1.00 53.16 96 GLY A N 1
ATOM 715 C CA . GLY A 1 96 ? -11.387 -11.766 17.018 1.00 53.16 96 GLY A CA 1
ATOM 716 C C . GLY A 1 96 ? -11.326 -13.244 16.605 1.00 53.16 96 GLY A C 1
ATOM 717 O O . GLY A 1 96 ? -10.485 -13.599 15.777 1.00 53.16 96 GLY A O 1
ATOM 718 N N . ARG A 1 97 ? -12.189 -14.120 17.146 1.00 52.84 97 ARG A N 1
ATOM 719 C CA . ARG A 1 97 ? -12.119 -15.576 16.883 1.00 52.84 97 ARG A CA 1
ATOM 720 C C . ARG A 1 97 ? -12.720 -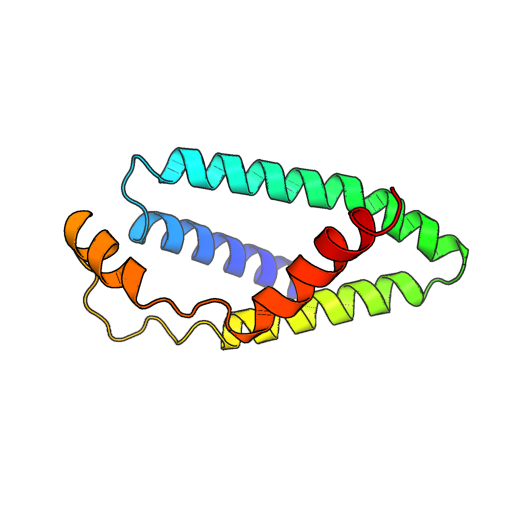16.007 15.545 1.00 52.84 97 ARG A C 1
ATOM 722 O O . ARG A 1 97 ? -12.318 -17.044 15.026 1.00 52.84 97 ARG A O 1
ATOM 729 N N . ASP A 1 98 ? -13.615 -15.207 14.968 1.00 50.06 98 ASP A N 1
ATOM 730 C CA . ASP A 1 98 ? -14.315 -15.527 13.714 1.00 50.06 98 ASP A CA 1
ATOM 731 C C . ASP A 1 98 ? -13.836 -14.712 12.506 1.00 50.06 98 ASP A C 1
ATOM 733 O O . ASP A 1 98 ? -14.343 -14.870 11.390 1.00 50.06 98 ASP A O 1
ATOM 737 N N . PHE A 1 99 ? -12.805 -13.879 12.670 1.00 51.47 99 PHE A N 1
ATOM 738 C CA . PHE A 1 99 ? -12.200 -13.188 11.539 1.00 51.47 99 PHE A CA 1
ATOM 739 C C . PHE A 1 99 ? -11.404 -14.161 10.655 1.00 51.47 99 PHE A C 1
ATOM 741 O O . PHE A 1 99 ? -10.178 -14.255 10.706 1.00 51.47 99 PHE A O 1
ATOM 748 N N . LYS A 1 100 ? -12.102 -14.809 9.716 1.00 49.00 100 LYS A N 1
ATOM 749 C CA . LYS A 1 100 ? -11.542 -15.334 8.457 1.00 49.00 100 LYS A CA 1
ATOM 750 C C . LYS A 1 100 ? -11.080 -14.183 7.544 1.00 49.00 100 LYS A C 1
ATOM 752 O O . LYS A 1 100 ? -11.433 -14.128 6.370 1.00 49.00 100 LYS A O 1
ATOM 757 N N . LEU A 1 101 ? -10.271 -13.258 8.065 1.00 50.81 101 LEU A N 1
ATOM 758 C CA . LEU A 1 101 ? -9.810 -12.060 7.348 1.00 50.81 101 LEU A CA 1
ATOM 759 C C . LEU A 1 101 ? -8.963 -12.384 6.113 1.00 50.81 101 LEU A C 1
ATOM 761 O O . LEU A 1 101 ? -8.788 -11.535 5.246 1.00 50.81 101 LEU A O 1
ATOM 765 N N . PHE A 1 102 ? -8.438 -13.605 6.015 1.00 45.16 102 PHE A N 1
ATOM 766 C CA . PHE A 1 102 ? -7.374 -13.930 5.074 1.00 45.16 102 PHE A CA 1
ATOM 767 C C . PHE A 1 102 ? -7.581 -15.256 4.333 1.00 45.16 102 PHE A C 1
ATOM 769 O O . PHE A 1 102 ? -6.613 -15.931 4.005 1.00 45.16 102 PHE A O 1
ATOM 776 N N . SER A 1 103 ? -8.819 -15.633 3.987 1.00 42.53 103 SER A N 1
ATOM 777 C CA . SER A 1 103 ? -9.009 -16.857 3.183 1.00 42.53 103 SER A CA 1
ATOM 778 C C . SER A 1 103 ? -8.348 -16.784 1.793 1.00 42.53 103 SER A C 1
ATOM 780 O O . SER A 1 103 ? -8.061 -17.830 1.217 1.00 42.53 103 SER A O 1
ATOM 782 N N . CYS A 1 104 ? -8.082 -15.582 1.260 1.00 38.81 104 CYS A N 1
ATOM 783 C CA . CYS A 1 104 ? -7.421 -15.408 -0.041 1.00 38.81 104 CYS A CA 1
ATOM 784 C C . CYS A 1 104 ? -6.061 -14.697 0.033 1.00 38.81 104 CYS A C 1
ATOM 786 O O . CYS A 1 104 ? -5.180 -15.019 -0.758 1.00 38.81 104 CYS A O 1
ATOM 788 N N . VAL A 1 105 ? -5.838 -13.774 0.976 1.00 45.94 105 VAL A N 1
ATOM 789 C CA . VAL A 1 105 ? -4.549 -13.059 1.063 1.00 45.94 105 VAL A CA 1
ATOM 790 C C . VAL A 1 105 ? -3.477 -13.878 1.818 1.00 45.94 105 VAL A C 1
ATOM 792 O O . VAL A 1 105 ? -2.287 -13.600 1.663 1.00 45.94 105 VAL A O 1
ATOM 795 N N . ASP A 1 106 ? -3.836 -14.974 2.520 1.00 43.50 106 ASP A N 1
ATOM 796 C CA . ASP A 1 106 ? -2.847 -15.945 3.061 1.00 43.50 106 ASP A CA 1
ATOM 797 C C . ASP A 1 106 ? -2.058 -16.605 1.924 1.00 43.50 106 ASP A C 1
ATOM 799 O O . ASP A 1 106 ? -0.916 -17.027 2.096 1.00 43.50 106 ASP A O 1
ATOM 803 N N . ARG A 1 107 ? -2.631 -16.608 0.715 1.00 39.06 107 ARG A N 1
ATOM 804 C CA . ARG A 1 107 ? -2.032 -17.216 -0.468 1.00 39.06 107 ARG A CA 1
ATOM 805 C C . ARG A 1 107 ? -0.831 -16.440 -1.020 1.00 39.06 107 ARG A C 1
ATOM 807 O O . ARG A 1 107 ? 0.076 -17.083 -1.529 1.00 39.06 107 ARG A O 1
ATOM 814 N N . SER A 1 108 ? -0.772 -15.108 -0.884 1.00 34.38 108 SER A N 1
ATOM 815 C CA . SER A 1 108 ? 0.355 -14.317 -1.427 1.00 34.38 108 SER A CA 1
ATOM 816 C C . SER A 1 108 ? 1.467 -14.023 -0.418 1.00 34.38 108 SER A C 1
ATOM 818 O O . SER A 1 108 ? 2.616 -13.902 -0.830 1.00 34.38 108 SER A O 1
ATOM 820 N N . ARG A 1 109 ? 1.193 -13.968 0.897 1.00 36.72 109 ARG A N 1
ATOM 821 C CA . ARG A 1 109 ? 2.277 -13.893 1.901 1.00 36.72 109 ARG A CA 1
ATOM 822 C C . ARG A 1 109 ? 3.032 -15.223 2.016 1.00 36.72 109 ARG A C 1
ATOM 824 O O . ARG A 1 109 ? 4.240 -15.208 2.226 1.00 36.72 109 ARG A O 1
ATOM 831 N N . LYS A 1 110 ? 2.362 -16.356 1.773 1.00 33.81 110 LYS A N 1
ATOM 832 C CA . LYS A 1 110 ? 3.052 -17.641 1.606 1.00 33.81 110 LYS A CA 1
ATOM 833 C C . LYS A 1 110 ? 3.973 -17.689 0.391 1.00 33.81 110 LYS A C 1
ATOM 835 O O . LYS A 1 110 ? 4.913 -18.462 0.431 1.00 33.81 110 LYS A O 1
ATOM 840 N N . GLU A 1 111 ? 3.774 -16.887 -0.655 1.00 38.25 111 GLU A N 1
ATOM 841 C CA . GLU A 1 111 ? 4.576 -17.031 -1.881 1.00 38.25 111 GLU A CA 1
ATOM 842 C C . GLU A 1 111 ? 6.016 -16.486 -1.749 1.00 38.25 111 GLU A C 1
ATOM 844 O O . GLU A 1 111 ? 6.922 -17.025 -2.379 1.00 38.25 111 GLU A O 1
ATOM 849 N N . GLN A 1 112 ? 6.277 -15.505 -0.868 1.00 40.38 112 GLN A N 1
ATOM 850 C CA . GLN A 1 112 ? 7.652 -15.061 -0.557 1.00 40.38 112 GLN A CA 1
ATOM 851 C C . GLN A 1 112 ? 8.293 -15.789 0.638 1.00 40.38 112 GLN A C 1
ATOM 853 O O . GLN A 1 112 ? 9.508 -15.986 0.631 1.00 40.38 112 GLN A O 1
ATOM 858 N N . ASP A 1 113 ? 7.510 -16.246 1.622 1.00 37.31 113 ASP A N 1
ATOM 859 C CA . ASP A 1 113 ? 8.046 -17.020 2.757 1.00 37.31 113 ASP A CA 1
ATOM 860 C C . ASP A 1 113 ? 8.315 -18.500 2.380 1.00 37.31 113 ASP A C 1
ATOM 862 O O . ASP A 1 113 ? 9.270 -19.097 2.861 1.00 37.31 113 ASP A O 1
ATOM 866 N N . TYR A 1 114 ? 7.568 -19.081 1.426 1.00 38.66 114 TYR A N 1
ATOM 867 C CA . TYR A 1 114 ? 7.789 -20.449 0.915 1.00 38.66 114 TYR A CA 1
ATOM 868 C C . TYR A 1 114 ? 9.036 -20.582 0.024 1.00 38.66 114 TYR A C 1
ATOM 870 O O . TYR A 1 114 ? 9.746 -21.583 0.101 1.00 38.66 114 TYR A O 1
ATOM 878 N N . ASN A 1 115 ? 9.356 -19.575 -0.799 1.00 40.44 115 ASN A N 1
ATOM 879 C CA . ASN A 1 115 ? 10.480 -19.669 -1.744 1.00 40.44 115 ASN A CA 1
ATOM 880 C C . ASN A 1 115 ? 11.870 -19.487 -1.092 1.00 40.44 115 ASN A C 1
ATOM 882 O O . ASN A 1 115 ? 12.885 -19.528 -1.783 1.00 40.44 115 ASN A O 1
ATOM 886 N N . SER A 1 116 ? 11.927 -19.283 0.230 1.00 39.84 116 SER A N 1
ATOM 887 C CA . SER A 1 116 ? 13.177 -19.132 0.993 1.00 39.84 116 SER A CA 1
ATOM 888 C C . SER A 1 116 ? 13.547 -20.385 1.801 1.00 39.84 116 SER A C 1
ATOM 890 O O . SER A 1 116 ? 14.677 -20.499 2.266 1.00 39.84 116 SER A O 1
ATOM 892 N N . THR A 1 117 ? 12.622 -21.340 1.961 1.00 40.41 117 THR A N 1
ATOM 893 C CA . THR A 1 117 ? 12.837 -22.573 2.746 1.00 40.41 117 THR A CA 1
ATOM 894 C C . THR A 1 117 ? 13.202 -23.784 1.877 1.00 40.41 117 THR A C 1
ATOM 896 O O . THR A 1 117 ? 13.724 -24.762 2.392 1.00 40.41 117 THR A O 1
ATOM 899 N N . CYS A 1 118 ? 13.009 -23.731 0.554 1.00 38.97 118 CYS A N 1
ATOM 900 C CA . CYS A 1 118 ? 13.374 -24.818 -0.371 1.00 38.97 118 CYS A CA 1
ATOM 901 C C . CYS A 1 118 ? 14.756 -24.642 -1.034 1.00 38.97 118 CYS A C 1
ATOM 903 O O . CYS A 1 118 ? 14.972 -25.135 -2.141 1.00 38.97 118 CYS A O 1
ATOM 905 N N . THR A 1 119 ? 15.690 -23.951 -0.374 1.00 42.72 119 THR A N 1
ATOM 906 C CA . THR A 1 119 ? 17.075 -23.794 -0.858 1.00 42.72 119 THR A CA 1
ATOM 907 C C . THR A 1 119 ? 18.112 -23.933 0.260 1.00 42.72 119 THR A C 1
ATOM 909 O O . THR A 1 119 ? 19.131 -23.250 0.227 1.00 42.72 119 THR A O 1
ATOM 912 N N . ASN A 1 120 ? 17.850 -24.788 1.255 1.00 37.25 120 ASN A N 1
ATOM 913 C CA . ASN A 1 120 ? 18.857 -25.465 2.088 1.00 37.25 120 ASN A CA 1
ATOM 914 C C . ASN A 1 120 ? 18.261 -26.739 2.689 1.00 37.25 120 ASN A C 1
ATOM 916 O O . ASN A 1 120 ? 17.198 -26.627 3.337 1.00 37.25 120 ASN 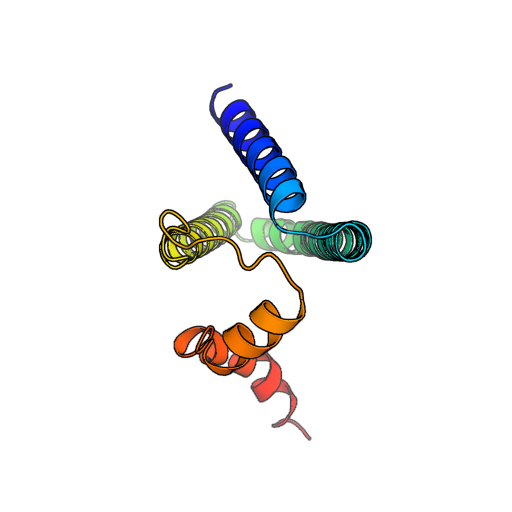A O 1
#

pLDDT: mean 70.4, std 19.04, range [33.81, 92.81]

Sequence (120 aa):
MLGRLCGAASFAVFYVLIGEFLSTVLRSQAMGLASFISGLSLFVCPYIVHLAVYGKSLPLIIMGILSVMAGISSLFLPETLNQPLPQTLEDGEMFGRDFKLFSCVDRSRKEQDYNSTCTN

Organism: NCBI:txid213953

Mean predicted aligned error: 12.95 Å

Radius of gyration: 18.64 Å; Cα contacts (8 Å, |Δi|>4): 12; chains: 1; bounding box: 43×46×46 Å

InterPro domains:
  IPR036259 MFS transporter superfamily [G3DSA:1.20.1250.20] (2-90)
  IPR036259 MFS transporter superfamily [SSF103473] (5-87)